Protein AF-A0A8T4J5U8-F1 (afdb_monomer_lite)

Sequence (85 aa):
PGAGRDLSPTEIARINRWATDGLVPHLTVLLDVAPETARERFTEAPDRLESEPAEFHARVRAGFLTLAAADPGRYLVVDAGQEPD

Organism: NCBI:txid299421

Secondary structure (DSSP, 8-state):
--------HHHHHHHHHHHTTT---S-EEEEE--HHHHHHH--S---TTTTS-HHHHHHHHHHHHHHHHH-TTTEEEEETTSPP-

InterPro domains:
  IPR027417 P-loop containing nucleoside triphosphate hydrolase [G3DSA:3.40.50.300] (1-85)
  IPR027417 P-loop containing nucleoside triphosphate hydrolase [SSF52540] (4-82)
  IPR039430 Thymidylate kinase-like domain [PF02223] (13-83)

pLDDT: mean 75.69, std 13.31, range [34.09, 91.38]

Structure (mmCIF, N/CA/C/O backbone):
data_AF-A0A8T4J5U8-F1
#
_entry.id   AF-A0A8T4J5U8-F1
#
loop_
_atom_site.group_PDB
_atom_site.id
_atom_site.type_symbol
_atom_site.label_atom_id
_atom_site.label_alt_id
_atom_site.label_comp_id
_atom_site.label_asym_id
_atom_site.label_entity_id
_atom_site.label_seq_id
_atom_site.pdbx_PDB_ins_code
_atom_site.Cartn_x
_atom_site.Cartn_y
_atom_site.Cartn_z
_atom_site.occupancy
_atom_site.B_iso_or_equiv
_atom_site.auth_seq_id
_atom_site.auth_comp_id
_atom_site.auth_asym_id
_atom_site.auth_atom_id
_atom_site.pdbx_PDB_model_num
ATOM 1 N N . PRO A 1 1 ? 7.216 -21.331 -11.345 1.00 36.06 1 PRO A N 1
ATOM 2 C CA . PRO A 1 1 ? 6.673 -20.428 -12.388 1.00 36.06 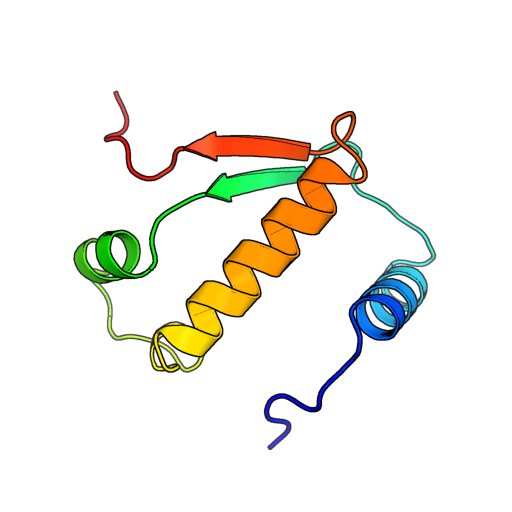1 PRO A CA 1
ATOM 3 C C . PRO A 1 1 ? 5.172 -20.170 -12.160 1.00 36.06 1 PRO A C 1
ATOM 5 O O . PRO A 1 1 ? 4.339 -20.980 -12.542 1.00 36.06 1 PRO A O 1
ATOM 8 N N . GLY A 1 2 ? 4.848 -19.074 -11.474 1.00 34.09 2 GLY A N 1
ATOM 9 C CA . GLY A 1 2 ? 3.477 -18.642 -11.185 1.00 34.09 2 GLY A CA 1
ATOM 10 C C . GLY A 1 2 ? 3.447 -17.121 -11.117 1.00 34.09 2 GLY A C 1
ATOM 11 O O . GLY A 1 2 ? 3.301 -16.548 -10.048 1.00 34.09 2 GLY A O 1
ATOM 12 N N . ALA A 1 3 ? 3.747 -16.486 -12.248 1.00 36.66 3 ALA A N 1
ATOM 13 C CA . ALA A 1 3 ? 3.691 -15.041 -12.403 1.00 36.66 3 ALA A CA 1
ATOM 14 C C . ALA A 1 3 ? 2.223 -14.597 -12.474 1.00 36.66 3 ALA A C 1
ATOM 16 O O . ALA A 1 3 ? 1.476 -15.133 -13.290 1.00 36.66 3 ALA A O 1
ATOM 17 N N . GLY A 1 4 ? 1.844 -13.656 -11.606 1.00 38.09 4 GLY A N 1
ATOM 18 C CA . GLY A 1 4 ? 0.839 -12.618 -11.852 1.00 38.09 4 GLY A CA 1
ATOM 19 C C . GLY A 1 4 ? -0.363 -12.979 -12.720 1.00 38.09 4 GLY A C 1
ATOM 20 O O . GLY A 1 4 ? -0.645 -12.259 -13.672 1.00 38.09 4 GLY A O 1
ATOM 21 N N . ARG A 1 5 ? -1.085 -14.066 -12.419 1.00 44.44 5 ARG A N 1
ATOM 22 C CA . ARG A 1 5 ? -2.436 -14.193 -12.974 1.00 44.44 5 ARG A CA 1
ATOM 23 C C . ARG A 1 5 ? -3.304 -13.141 -12.301 1.00 44.44 5 ARG A C 1
ATOM 25 O O . ARG A 1 5 ? -3.257 -13.046 -11.078 1.00 44.44 5 ARG A O 1
ATOM 32 N N . ASP A 1 6 ? -4.040 -12.393 -13.121 1.00 52.12 6 ASP A N 1
ATOM 33 C CA . ASP A 1 6 ? -5.107 -11.443 -12.788 1.00 52.12 6 ASP A CA 1
ATOM 34 C C . ASP A 1 6 ? -6.092 -12.028 -11.769 1.00 52.12 6 ASP A C 1
ATOM 36 O O . ASP A 1 6 ? -7.202 -12.437 -12.102 1.00 52.12 6 ASP A O 1
ATOM 40 N N . LEU A 1 7 ? -5.686 -12.118 -10.510 1.00 50.94 7 LEU A N 1
ATOM 41 C CA . LEU A 1 7 ? -6.610 -12.374 -9.430 1.00 50.94 7 LEU A CA 1
ATOM 42 C C . LEU A 1 7 ? -7.281 -11.040 -9.176 1.00 50.94 7 LEU A C 1
ATOM 44 O O . LEU A 1 7 ? -6.636 -10.070 -8.767 1.00 50.94 7 LEU A O 1
ATOM 48 N N . SER A 1 8 ? -8.578 -10.988 -9.454 1.00 59.19 8 SER A N 1
ATOM 49 C CA . SER A 1 8 ? -9.378 -9.829 -9.093 1.00 59.19 8 SER A CA 1
ATOM 50 C C . SER A 1 8 ? -9.176 -9.523 -7.599 1.00 59.19 8 SER A C 1
ATOM 52 O O . SER A 1 8 ? -8.965 -10.444 -6.800 1.00 59.19 8 SER A O 1
ATOM 54 N N . PRO A 1 9 ? -9.271 -8.254 -7.165 1.00 63.62 9 PRO A N 1
ATOM 55 C CA . PRO A 1 9 ? -9.175 -7.903 -5.745 1.00 63.62 9 PRO A CA 1
ATOM 56 C C . PRO A 1 9 ? -10.107 -8.750 -4.862 1.00 63.62 9 PRO A C 1
ATOM 58 O O . PRO A 1 9 ? -9.772 -9.102 -3.732 1.00 63.62 9 PRO A O 1
ATOM 61 N N . THR A 1 10 ? -11.255 -9.150 -5.412 1.00 60.41 10 THR A N 1
ATOM 62 C CA . THR A 1 10 ? -12.221 -10.061 -4.794 1.00 60.41 10 THR A CA 1
ATOM 63 C C . THR A 1 10 ? -11.678 -11.481 -4.611 1.00 60.41 10 THR A C 1
ATOM 65 O O . THR A 1 10 ? -11.894 -12.086 -3.562 1.00 60.41 10 THR A O 1
ATOM 68 N N . GLU A 1 11 ? -10.960 -12.030 -5.590 1.00 58.12 11 GLU A N 1
ATOM 69 C CA . GLU A 1 11 ? -10.316 -13.344 -5.477 1.00 58.12 11 GLU A CA 1
ATOM 70 C C . GLU A 1 11 ? -9.152 -13.323 -4.492 1.00 58.12 11 GLU A C 1
ATOM 72 O O . GLU A 1 11 ? -9.042 -14.240 -3.679 1.00 58.12 11 GLU A O 1
ATOM 77 N N . ILE A 1 12 ? -8.350 -12.256 -4.491 1.00 68.12 12 ILE A N 1
ATOM 78 C CA . ILE A 1 12 ? -7.283 -12.056 -3.501 1.00 68.12 12 ILE A CA 1
ATOM 79 C C . ILE A 1 12 ? -7.882 -12.006 -2.091 1.00 68.12 12 ILE A C 1
ATOM 81 O O . ILE A 1 12 ? -7.432 -12.725 -1.201 1.00 68.12 12 ILE A O 1
ATOM 85 N N . ALA A 1 13 ? -8.953 -11.234 -1.887 1.00 66.19 13 ALA A N 1
ATOM 86 C CA . ALA A 1 13 ? -9.640 -11.161 -0.600 1.00 66.19 13 ALA A CA 1
ATOM 87 C C . ALA A 1 13 ? -10.234 -12.514 -0.168 1.00 66.19 13 ALA A C 1
ATOM 89 O O . ALA A 1 13 ? -10.202 -12.856 1.017 1.00 66.19 13 ALA A O 1
ATOM 90 N N . ARG A 1 14 ? -10.760 -13.304 -1.113 1.00 61.41 14 ARG A N 1
ATOM 91 C CA . ARG A 1 14 ? -11.318 -14.636 -0.838 1.00 61.41 14 ARG A CA 1
ATOM 92 C C . ARG A 1 14 ? -10.235 -15.639 -0.446 1.00 61.41 14 ARG A C 1
ATOM 94 O O . ARG A 1 14 ? -10.428 -16.376 0.517 1.00 61.41 14 ARG A O 1
ATOM 101 N N . ILE A 1 15 ? -9.115 -15.653 -1.167 1.00 68.12 15 ILE A N 1
ATOM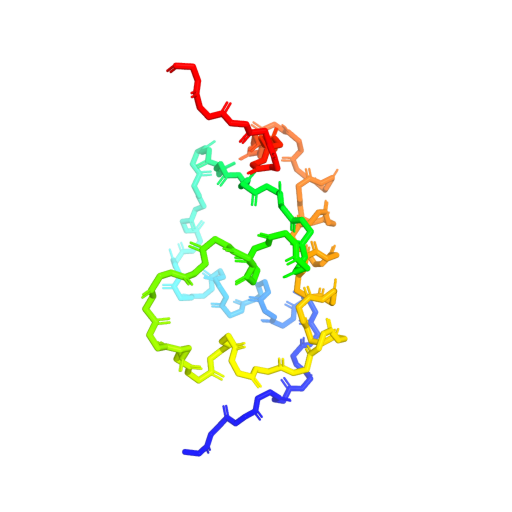 102 C CA . ILE A 1 15 ? -7.969 -16.522 -0.875 1.00 68.12 15 ILE A CA 1
ATOM 103 C C . ILE A 1 15 ? -7.356 -16.140 0.468 1.00 68.12 15 ILE A C 1
ATOM 105 O O . ILE A 1 15 ? -7.145 -17.025 1.288 1.00 68.12 15 ILE A O 1
ATOM 109 N N . ASN A 1 16 ? -7.155 -14.845 0.730 1.00 65.94 16 ASN A N 1
ATOM 110 C CA . ASN A 1 16 ? -6.645 -14.372 2.015 1.00 65.94 16 ASN A CA 1
ATOM 111 C C . ASN A 1 16 ? -7.549 -14.819 3.165 1.00 65.94 16 ASN A C 1
ATOM 113 O O . ASN A 1 16 ? -7.062 -15.412 4.116 1.00 65.94 16 ASN A O 1
ATOM 117 N N . ARG A 1 17 ? -8.870 -14.630 3.048 1.00 66.19 17 ARG A N 1
ATOM 118 C CA . ARG A 1 17 ? -9.827 -15.056 4.081 1.00 66.19 17 ARG A CA 1
ATOM 119 C C . ARG A 1 17 ? -9.811 -16.567 4.314 1.00 66.19 17 ARG A C 1
ATOM 121 O O . ARG A 1 17 ? -9.936 -16.996 5.452 1.00 66.19 17 ARG A O 1
ATOM 128 N N . TRP A 1 18 ? -9.689 -17.365 3.255 1.00 68.31 18 TRP A N 1
ATOM 129 C CA . TRP A 1 18 ? -9.585 -18.820 3.379 1.00 68.31 18 TRP A CA 1
ATOM 130 C C . TRP A 1 18 ? -8.256 -19.241 4.019 1.00 68.31 18 TRP A C 1
ATOM 132 O O . TRP A 1 18 ? -8.246 -20.074 4.917 1.00 68.31 18 TRP A O 1
ATOM 142 N N . ALA A 1 19 ? -7.147 -18.628 3.602 1.00 69.88 19 ALA A N 1
ATOM 143 C CA . ALA A 1 19 ? -5.811 -18.933 4.103 1.00 69.88 19 ALA A CA 1
ATOM 144 C C . ALA A 1 19 ? -5.611 -18.516 5.568 1.00 69.88 19 ALA A C 1
ATOM 146 O O . ALA A 1 19 ? -4.835 -19.152 6.276 1.00 69.88 19 ALA A O 1
ATOM 147 N N . THR A 1 20 ? -6.302 -17.469 6.028 1.00 75.62 20 THR A N 1
ATOM 148 C CA . THR A 1 20 ? -6.224 -16.992 7.415 1.00 75.62 20 THR A CA 1
ATOM 149 C C . THR A 1 20 ? -7.327 -17.545 8.319 1.00 75.62 20 THR A C 1
ATOM 151 O O . THR A 1 20 ? -7.422 -17.113 9.462 1.00 75.62 20 THR A O 1
ATOM 154 N N . ASP A 1 21 ? -8.177 -18.460 7.835 1.00 72.56 21 ASP A N 1
ATOM 155 C CA . ASP A 1 21 ? -9.388 -18.920 8.542 1.00 72.56 21 ASP A CA 1
ATOM 156 C C . ASP A 1 21 ? -10.262 -17.751 9.049 1.00 72.56 21 ASP A C 1
ATOM 158 O O . ASP A 1 21 ? -10.800 -17.733 10.154 1.00 72.56 21 ASP A O 1
ATOM 162 N N . GLY A 1 22 ? -10.341 -16.688 8.246 1.00 70.50 22 GLY A N 1
ATOM 163 C CA . GLY A 1 22 ? -11.064 -15.469 8.592 1.00 70.50 22 GLY A CA 1
ATOM 164 C C . GLY A 1 22 ? -10.376 -14.572 9.623 1.00 70.50 22 GLY A C 1
ATOM 165 O O . GLY A 1 22 ? -10.942 -13.527 9.948 1.00 70.50 22 GLY A O 1
ATOM 166 N N . LEU A 1 23 ? -9.169 -14.906 10.096 1.00 72.50 23 LEU A N 1
ATOM 167 C CA . LEU A 1 23 ? -8.378 -14.005 10.928 1.00 72.50 23 LEU A CA 1
ATOM 168 C C . LEU A 1 23 ? -8.011 -12.764 10.126 1.00 72.50 23 LEU A C 1
ATOM 170 O O . LEU A 1 23 ? -7.466 -12.829 9.019 1.00 72.50 23 LEU A O 1
ATOM 174 N N . VAL A 1 24 ? -8.321 -11.620 10.718 1.00 76.00 24 VAL A N 1
ATOM 175 C CA . VAL A 1 24 ? -8.044 -10.309 10.157 1.00 76.00 24 VAL A CA 1
ATOM 176 C C . VAL A 1 24 ? -7.224 -9.512 11.177 1.00 76.00 24 VAL A C 1
ATOM 178 O O . VAL A 1 24 ? -7.535 -9.563 12.368 1.00 76.00 24 VAL A O 1
ATOM 181 N N . PRO A 1 25 ? -6.163 -8.794 10.762 1.00 79.00 25 PRO A N 1
ATOM 182 C CA . PRO A 1 25 ? -5.354 -8.015 11.696 1.00 79.00 25 PRO A CA 1
ATOM 183 C C . PRO A 1 25 ? -6.196 -6.969 12.429 1.00 79.00 25 PRO A C 1
ATOM 185 O O . PRO A 1 25 ? -7.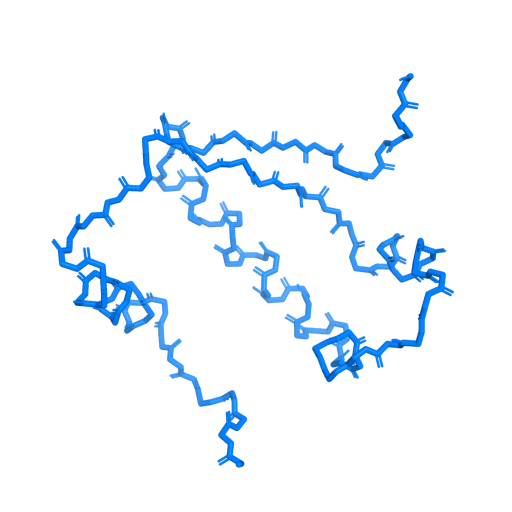013 -6.294 11.801 1.00 79.00 25 PRO A O 1
ATOM 188 N N . HIS A 1 26 ? -5.963 -6.779 13.727 1.00 81.06 26 HIS A N 1
ATOM 189 C CA . HIS A 1 26 ? -6.579 -5.673 14.470 1.00 81.06 26 HIS A CA 1
ATOM 190 C C . HIS A 1 26 ? -6.133 -4.307 13.924 1.00 81.06 26 HIS A C 1
ATOM 192 O O . HIS A 1 26 ? -6.921 -3.368 13.913 1.00 81.06 26 HIS A O 1
ATOM 198 N N . LEU A 1 27 ? -4.894 -4.224 13.427 1.00 86.88 27 LEU A N 1
ATOM 199 C CA . LEU A 1 27 ? -4.318 -3.046 12.789 1.00 86.88 27 LEU A CA 1
ATOM 200 C C . LEU A 1 27 ? -3.340 -3.474 11.687 1.00 86.88 27 LEU A C 1
ATOM 202 O O . LEU A 1 27 ? -2.550 -4.397 11.883 1.00 86.88 27 LEU A O 1
ATOM 206 N N . THR A 1 28 ? -3.384 -2.783 10.552 1.00 89.00 28 THR A N 1
ATOM 207 C CA . THR A 1 28 ? -2.425 -2.889 9.448 1.00 89.00 28 THR A CA 1
ATOM 208 C C . THR A 1 28 ? -1.732 -1.543 9.281 1.00 89.00 28 THR A C 1
ATOM 210 O O . THR A 1 28 ? -2.396 -0.542 9.021 1.00 89.00 28 THR A O 1
ATOM 213 N N . VAL A 1 29 ? -0.408 -1.506 9.429 1.00 89.19 29 VAL A N 1
ATOM 214 C CA . VAL A 1 29 ? 0.386 -0.301 9.158 1.00 89.19 29 VAL A CA 1
ATOM 215 C C . VAL A 1 29 ? 0.853 -0.357 7.708 1.00 89.19 29 VAL A C 1
ATOM 217 O O . VAL A 1 29 ? 1.624 -1.241 7.339 1.00 89.19 29 VAL A O 1
ATOM 220 N N . LEU A 1 30 ? 0.348 0.555 6.880 1.00 89.25 30 LEU A N 1
ATOM 221 C CA . LEU A 1 30 ? 0.729 0.698 5.481 1.00 89.25 30 LEU A CA 1
ATOM 222 C C . LEU A 1 30 ? 1.768 1.813 5.362 1.00 89.25 30 LEU A C 1
ATOM 224 O O . LEU A 1 30 ? 1.435 2.982 5.527 1.00 89.25 30 LEU A O 1
ATOM 228 N N . LEU A 1 31 ? 3.008 1.442 5.057 1.00 89.19 31 LEU A N 1
ATOM 229 C CA . LEU A 1 31 ? 4.076 2.381 4.727 1.00 89.19 31 LEU A CA 1
ATOM 230 C C . LEU A 1 31 ? 3.939 2.774 3.250 1.00 89.19 31 LEU A C 1
ATOM 232 O O . LEU A 1 31 ? 4.290 1.992 2.367 1.00 89.19 31 LEU A O 1
ATOM 236 N N . ASP A 1 32 ? 3.371 3.946 2.979 1.00 89.62 32 ASP A N 1
ATOM 237 C CA . ASP A 1 32 ? 3.183 4.446 1.618 1.00 89.62 32 ASP A CA 1
ATOM 238 C C . ASP A 1 32 ? 4.433 5.191 1.147 1.00 89.62 32 ASP A C 1
ATOM 240 O O . ASP A 1 32 ? 4.869 6.154 1.771 1.00 89.62 32 ASP A O 1
ATOM 244 N N . VAL A 1 33 ? 5.013 4.750 0.033 1.00 86.50 33 VAL A N 1
ATOM 245 C CA . VAL A 1 33 ? 6.169 5.393 -0.597 1.00 86.50 33 VAL A CA 1
ATOM 246 C C . VAL A 1 33 ? 6.032 5.310 -2.114 1.00 86.50 33 VAL A C 1
ATOM 248 O O . VAL A 1 33 ? 5.530 4.323 -2.662 1.00 86.50 33 VAL A O 1
ATOM 251 N N . ALA A 1 34 ? 6.461 6.361 -2.813 1.00 82.19 34 ALA A N 1
ATOM 252 C CA . ALA A 1 34 ? 6.511 6.342 -4.268 1.00 82.19 34 ALA A CA 1
ATOM 253 C C . ALA A 1 34 ? 7.530 5.284 -4.751 1.00 82.19 34 ALA A C 1
ATOM 255 O O . ALA A 1 34 ? 8.621 5.202 -4.179 1.00 82.19 34 ALA A O 1
ATOM 256 N N . PRO A 1 35 ? 7.220 4.482 -5.790 1.00 77.19 35 PRO A N 1
ATOM 257 C CA . PRO A 1 35 ? 8.137 3.464 -6.315 1.00 77.19 35 PRO A CA 1
ATOM 258 C C . PRO A 1 35 ? 9.524 4.010 -6.681 1.00 77.19 35 PRO A C 1
ATOM 260 O O . PRO A 1 35 ? 10.530 3.323 -6.517 1.00 77.19 35 PRO A O 1
ATOM 263 N N . GLU A 1 36 ? 9.574 5.249 -7.162 1.00 78.00 36 GLU A N 1
ATOM 264 C CA . GLU A 1 36 ? 10.794 5.967 -7.519 1.00 78.00 36 GLU A CA 1
ATOM 265 C C . GLU A 1 36 ? 11.652 6.231 -6.274 1.00 78.00 36 GLU A C 1
ATOM 267 O O . GLU A 1 36 ? 12.820 5.851 -6.237 1.00 78.00 36 GLU A O 1
ATOM 272 N N . THR A 1 37 ? 11.048 6.776 -5.214 1.00 79.19 37 THR A N 1
ATOM 273 C CA . THR A 1 37 ? 11.715 7.027 -3.925 1.00 79.19 37 THR A CA 1
ATOM 274 C C . THR A 1 37 ? 12.140 5.730 -3.237 1.00 79.19 37 THR A C 1
ATOM 276 O O . THR A 1 37 ? 13.207 5.670 -2.631 1.00 79.19 37 THR A O 1
ATOM 279 N N . ALA A 1 38 ? 11.336 4.669 -3.338 1.00 76.12 38 ALA A N 1
ATOM 280 C CA . ALA A 1 38 ? 11.694 3.363 -2.795 1.00 76.12 38 ALA A CA 1
ATOM 281 C C . ALA A 1 38 ? 12.960 2.813 -3.469 1.00 76.12 38 ALA A C 1
ATOM 283 O O . ALA A 1 38 ? 13.863 2.351 -2.775 1.00 76.12 38 ALA A O 1
ATOM 284 N N . ARG A 1 39 ? 13.061 2.933 -4.804 1.00 73.50 39 ARG A N 1
ATOM 285 C CA . ARG A 1 39 ? 14.234 2.508 -5.588 1.00 73.50 39 ARG A CA 1
ATOM 286 C C . ARG A 1 39 ? 15.531 3.180 -5.153 1.00 73.50 39 ARG A C 1
ATOM 288 O O . ARG A 1 39 ? 16.553 2.507 -5.090 1.00 73.50 39 ARG A O 1
ATOM 295 N N . GLU A 1 40 ? 15.488 4.465 -4.822 1.00 78.88 40 GLU A N 1
ATOM 296 C CA . GLU A 1 40 ? 16.664 5.211 -4.352 1.00 78.88 40 GLU A CA 1
ATOM 297 C C . GLU A 1 40 ? 17.163 4.745 -2.976 1.00 78.88 40 GLU A C 1
ATOM 299 O O . GLU A 1 40 ? 18.338 4.918 -2.656 1.00 78.88 40 GLU A O 1
ATOM 304 N N . ARG A 1 41 ? 16.291 4.132 -2.165 1.00 76.06 41 ARG A N 1
ATOM 305 C CA . ARG A 1 41 ? 16.616 3.663 -0.810 1.00 76.06 41 ARG A CA 1
ATOM 306 C C . ARG A 1 41 ? 17.096 2.212 -0.746 1.00 76.06 41 ARG A C 1
ATOM 308 O O . ARG A 1 41 ? 17.585 1.798 0.304 1.00 76.06 41 ARG A O 1
ATOM 315 N N . PHE A 1 42 ? 16.982 1.438 -1.827 1.00 71.44 42 PHE A N 1
ATOM 316 C CA . PHE A 1 42 ? 17.508 0.072 -1.854 1.00 71.44 42 PHE A CA 1
ATOM 317 C C . PHE A 1 42 ? 19.037 0.092 -1.901 1.00 71.44 42 PHE A C 1
ATOM 319 O O . PHE A 1 42 ? 19.651 0.499 -2.885 1.00 71.44 42 PHE A O 1
ATOM 326 N N . THR A 1 43 ? 19.659 -0.379 -0.825 1.00 67.50 43 THR A N 1
ATOM 327 C CA . THR A 1 43 ? 21.112 -0.570 -0.724 1.00 67.50 43 THR A CA 1
ATOM 328 C C . THR A 1 43 ? 21.555 -1.971 -1.155 1.00 67.50 43 THR A C 1
ATOM 330 O O . THR A 1 43 ? 22.751 -2.217 -1.315 1.00 67.50 43 THR A O 1
ATOM 333 N N . GLU A 1 44 ? 20.604 -2.883 -1.369 1.00 72.50 44 GLU A N 1
ATOM 334 C CA . GLU A 1 44 ? 20.829 -4.280 -1.739 1.00 72.50 44 GLU A CA 1
ATOM 335 C C . GLU A 1 44 ? 20.383 -4.577 -3.179 1.00 72.50 44 GLU A C 1
ATOM 337 O O . GLU A 1 44 ? 19.657 -3.804 -3.807 1.00 72.50 44 GLU A O 1
ATOM 342 N N . ALA A 1 45 ? 20.846 -5.708 -3.722 1.00 74.50 45 ALA A N 1
ATOM 343 C CA . ALA A 1 45 ? 20.463 -6.142 -5.061 1.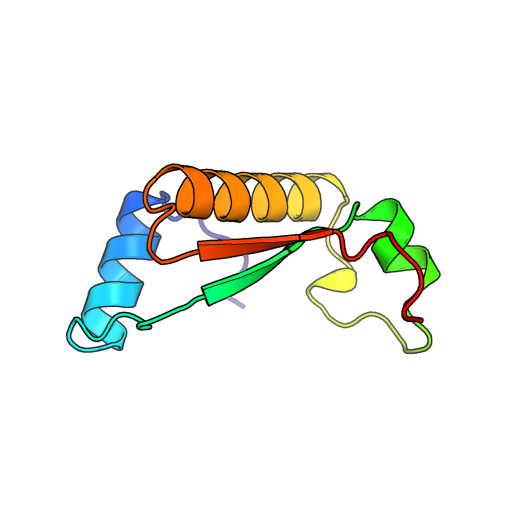00 74.50 45 ALA A CA 1
ATOM 344 C C . ALA A 1 45 ? 18.944 -6.398 -5.121 1.00 74.50 45 ALA A C 1
ATOM 346 O O . ALA A 1 45 ? 18.428 -7.105 -4.254 1.00 74.50 45 ALA A O 1
ATOM 347 N N . PRO A 1 46 ? 18.236 -5.870 -6.138 1.00 73.06 46 PRO A N 1
ATOM 348 C CA . PRO A 1 46 ? 16.794 -6.022 -6.235 1.00 73.06 46 PRO A CA 1
ATOM 349 C C . PRO A 1 46 ? 16.438 -7.501 -6.381 1.00 73.06 46 PRO A C 1
ATOM 351 O O . PRO A 1 46 ? 16.976 -8.213 -7.235 1.00 73.06 46 PRO A O 1
ATOM 354 N N . ASP A 1 47 ? 15.521 -7.961 -5.539 1.00 78.06 47 ASP A N 1
ATOM 355 C CA . ASP A 1 47 ? 14.924 -9.276 -5.670 1.00 78.06 47 ASP A CA 1
ATOM 356 C C . ASP A 1 47 ? 13.949 -9.325 -6.870 1.00 78.06 47 ASP A C 1
ATOM 358 O O . ASP A 1 47 ? 13.861 -8.415 -7.706 1.00 78.06 47 ASP A O 1
ATOM 362 N N . ARG A 1 48 ? 13.230 -10.442 -7.003 1.00 77.06 48 ARG A N 1
ATOM 363 C CA . ARG A 1 48 ? 12.299 -10.657 -8.113 1.00 77.06 48 ARG A CA 1
ATOM 364 C C . ARG A 1 48 ? 11.184 -9.605 -8.177 1.00 77.06 48 ARG A C 1
ATOM 366 O O . ARG A 1 48 ? 10.781 -9.272 -9.286 1.00 77.06 48 ARG A O 1
ATOM 373 N N . LEU A 1 49 ? 10.654 -9.157 -7.042 1.00 73.50 49 LEU A N 1
ATOM 374 C CA . LEU A 1 49 ? 9.547 -8.207 -6.979 1.00 73.50 49 LEU A CA 1
ATOM 375 C C . LEU A 1 49 ? 10.034 -6.785 -7.267 1.00 73.50 49 LEU A C 1
ATOM 377 O O . LEU A 1 49 ? 9.380 -6.075 -8.023 1.00 73.50 49 LEU A O 1
ATOM 381 N N . GLU A 1 50 ? 11.201 -6.388 -6.764 1.00 75.19 50 GLU A N 1
ATOM 382 C CA . GLU A 1 50 ? 11.744 -5.032 -6.963 1.00 75.19 50 GLU A CA 1
ATOM 383 C C . GLU A 1 50 ? 12.308 -4.840 -8.383 1.00 75.19 50 GLU A C 1
ATOM 385 O O . GLU A 1 50 ? 12.484 -3.713 -8.865 1.00 75.19 50 GLU A O 1
ATOM 390 N N . SER A 1 51 ? 12.536 -5.952 -9.085 1.00 79.75 51 SER A N 1
ATOM 391 C CA . SER A 1 51 ? 12.869 -5.995 -10.510 1.00 79.75 51 SER A CA 1
ATOM 392 C C . SER A 1 51 ? 11.649 -5.833 -11.431 1.00 79.75 51 SER A C 1
ATOM 394 O O . SER A 1 51 ? 11.820 -5.736 -12.648 1.00 79.75 51 SER A O 1
ATOM 396 N N . GLU A 1 52 ? 10.424 -5.803 -10.895 1.00 84.69 52 GLU A N 1
ATOM 397 C CA . GLU A 1 52 ? 9.217 -5.624 -11.705 1.00 84.69 52 GLU A CA 1
ATOM 398 C C . GLU A 1 52 ? 9.102 -4.182 -12.272 1.00 84.69 52 GLU A C 1
ATOM 400 O O . GLU A 1 52 ? 9.710 -3.220 -11.771 1.00 84.69 52 GLU A O 1
ATOM 405 N N . PRO A 1 53 ? 8.326 -3.986 -13.358 1.00 82.06 53 PRO A N 1
ATOM 406 C CA . PRO A 1 53 ? 8.136 -2.669 -13.965 1.00 82.06 53 PRO A CA 1
ATOM 407 C C . PRO A 1 53 ? 7.465 -1.662 -13.020 1.00 82.06 53 PRO A C 1
ATOM 409 O O . PRO A 1 53 ? 6.647 -2.027 -12.179 1.00 82.06 53 PRO A O 1
ATOM 412 N N . ALA A 1 54 ? 7.722 -0.363 -13.210 1.00 81.12 54 ALA A N 1
ATOM 413 C CA . ALA A 1 54 ? 7.109 0.703 -12.401 1.00 81.12 54 ALA A CA 1
ATOM 414 C C . ALA A 1 54 ? 5.567 0.627 -12.363 1.00 81.12 54 ALA A C 1
ATOM 416 O O . ALA A 1 54 ? 4.958 0.825 -11.314 1.00 81.12 54 ALA A O 1
ATOM 417 N N . GLU A 1 55 ? 4.932 0.247 -13.476 1.00 80.94 55 GLU A N 1
ATOM 418 C CA . GLU A 1 55 ? 3.480 0.045 -13.557 1.00 80.94 55 GLU A CA 1
ATOM 419 C C . GLU A 1 55 ? 2.971 -1.057 -12.615 1.00 80.94 55 GLU A C 1
ATOM 421 O O . GLU A 1 55 ? 1.873 -0.952 -12.067 1.00 80.94 55 GLU A O 1
ATOM 426 N N . PHE A 1 56 ? 3.761 -2.113 -12.392 1.00 82.12 56 PHE A N 1
ATOM 427 C CA . PHE A 1 56 ? 3.424 -3.153 -11.424 1.00 82.12 56 PHE A CA 1
ATOM 428 C C . PHE A 1 56 ? 3.390 -2.570 -10.010 1.00 82.12 56 PHE A C 1
ATOM 430 O O . PHE A 1 56 ? 2.373 -2.697 -9.327 1.00 82.12 56 PHE A O 1
ATOM 437 N N . HIS A 1 57 ? 4.442 -1.853 -9.610 1.00 81.88 57 HIS A N 1
ATOM 438 C CA . HIS A 1 57 ? 4.513 -1.211 -8.297 1.00 81.88 57 HIS A CA 1
ATOM 439 C C . HIS A 1 57 ? 3.407 -0.166 -8.095 1.00 81.88 57 HIS A C 1
ATOM 441 O O . HIS A 1 57 ? 2.797 -0.118 -7.028 1.00 81.88 57 HIS A O 1
ATOM 447 N N . ALA A 1 58 ? 3.077 0.614 -9.130 1.00 82.31 58 ALA A N 1
ATOM 448 C CA . ALA A 1 58 ? 1.976 1.573 -9.086 1.00 82.31 58 ALA A CA 1
ATOM 449 C C . ALA A 1 58 ? 0.616 0.888 -8.853 1.00 82.31 58 ALA A C 1
ATOM 451 O O . ALA A 1 58 ? -0.168 1.341 -8.017 1.00 82.31 58 ALA A O 1
ATOM 452 N N . ARG A 1 59 ? 0.345 -0.238 -9.534 1.00 82.88 59 ARG A N 1
ATOM 453 C CA . ARG A 1 59 ? -0.878 -1.033 -9.310 1.00 82.88 59 ARG A CA 1
ATOM 454 C C . ARG A 1 59 ? -0.931 -1.627 -7.906 1.00 82.88 59 ARG A C 1
ATOM 456 O O . ARG A 1 59 ? -1.987 -1.593 -7.278 1.00 82.88 59 ARG A O 1
ATOM 463 N N . VAL A 1 60 ? 0.193 -2.140 -7.405 1.00 83.94 60 VAL A N 1
ATOM 464 C CA . VAL A 1 60 ? 0.295 -2.687 -6.043 1.00 83.94 60 VAL A CA 1
ATOM 465 C C . VAL A 1 60 ? -0.010 -1.603 -5.006 1.00 83.94 60 VAL A C 1
ATOM 467 O O . VAL A 1 60 ? -0.881 -1.803 -4.158 1.00 83.94 60 VAL A O 1
ATOM 470 N N . ARG A 1 61 ? 0.625 -0.428 -5.120 1.00 86.19 61 ARG A N 1
ATOM 471 C CA . ARG A 1 61 ? 0.368 0.734 -4.255 1.00 86.19 61 ARG A CA 1
ATOM 472 C C . ARG A 1 61 ? -1.110 1.129 -4.265 1.00 86.19 61 ARG A C 1
ATOM 474 O O . ARG A 1 61 ? -1.727 1.239 -3.207 1.00 86.19 61 ARG A O 1
ATOM 481 N N . ALA A 1 62 ? -1.705 1.278 -5.450 1.00 85.88 62 ALA A N 1
ATOM 482 C CA . ALA A 1 62 ? -3.119 1.629 -5.590 1.00 85.88 62 ALA A CA 1
ATOM 483 C C . ALA A 1 62 ? -4.055 0.591 -4.941 1.00 85.88 62 ALA A C 1
ATOM 485 O O . ALA A 1 62 ? -5.053 0.959 -4.315 1.00 85.88 62 ALA A O 1
ATOM 486 N N . GLY A 1 63 ? -3.722 -0.700 -5.043 1.00 85.31 63 GLY A N 1
ATOM 487 C CA . GLY A 1 63 ? -4.456 -1.779 -4.383 1.00 85.31 63 GLY A CA 1
ATOM 488 C C . GLY A 1 63 ? -4.456 -1.644 -2.859 1.00 85.31 63 GLY A C 1
ATOM 489 O O . GLY A 1 63 ? -5.518 -1.697 -2.239 1.00 85.31 63 GLY A O 1
ATOM 490 N N . PHE A 1 64 ? -3.292 -1.397 -2.253 1.00 85.75 64 PHE A N 1
ATOM 491 C CA . PHE A 1 64 ? -3.188 -1.194 -0.805 1.00 85.75 64 PHE A CA 1
ATOM 492 C C . PHE A 1 64 ? -3.918 0.059 -0.322 1.00 85.75 64 PHE A C 1
ATOM 494 O O . PHE A 1 64 ? -4.638 -0.007 0.673 1.00 85.75 64 PHE A O 1
ATOM 501 N N . LEU A 1 65 ? -3.801 1.175 -1.045 1.00 86.69 65 LEU A N 1
ATOM 502 C CA . LEU A 1 65 ? -4.526 2.405 -0.714 1.00 86.69 65 LEU A CA 1
ATOM 503 C C . LEU A 1 65 ? -6.046 2.217 -0.812 1.00 86.69 65 LEU A C 1
ATOM 505 O O . LEU A 1 65 ? -6.783 2.724 0.030 1.00 86.69 65 LEU A O 1
ATOM 509 N N . THR A 1 66 ? -6.522 1.432 -1.783 1.00 87.81 66 THR A N 1
ATOM 510 C CA . THR A 1 66 ? -7.947 1.083 -1.901 1.00 87.81 66 THR A CA 1
ATOM 511 C C . THR A 1 66 ? -8.426 0.268 -0.698 1.00 87.81 66 THR A C 1
ATOM 513 O O . THR A 1 66 ? -9.505 0.533 -0.170 1.00 87.81 66 THR A O 1
ATOM 516 N N . LEU A 1 67 ? -7.628 -0.698 -0.228 1.00 84.62 67 LEU A N 1
ATOM 517 C CA . LEU A 1 67 ? -7.946 -1.477 0.975 1.00 84.62 67 LEU A CA 1
ATOM 518 C C . LEU A 1 67 ? -7.970 -0.599 2.231 1.00 84.62 67 LEU A C 1
ATOM 520 O O . LEU A 1 67 ? -8.898 -0.708 3.029 1.00 84.62 67 LEU A O 1
ATOM 524 N N . ALA A 1 68 ? -6.995 0.302 2.372 1.00 86.44 68 ALA A N 1
ATOM 525 C CA . ALA A 1 68 ? -6.939 1.240 3.487 1.00 86.44 68 ALA A CA 1
ATOM 526 C C . ALA A 1 68 ? -8.138 2.199 3.498 1.00 86.44 68 ALA A C 1
ATOM 528 O O . ALA A 1 68 ? -8.728 2.438 4.549 1.00 86.44 68 ALA A O 1
ATOM 529 N N . ALA A 1 69 ? -8.550 2.689 2.326 1.00 86.81 69 ALA A N 1
ATOM 530 C CA . ALA A 1 69 ? -9.736 3.529 2.184 1.00 86.81 69 ALA A CA 1
ATOM 531 C C . ALA A 1 69 ? -11.046 2.774 2.474 1.00 86.81 69 ALA A C 1
ATOM 533 O O . ALA A 1 69 ? -12.009 3.378 2.944 1.00 86.81 69 ALA A O 1
ATOM 534 N N . ALA A 1 70 ? -11.095 1.466 2.205 1.00 86.88 70 ALA A N 1
ATOM 535 C CA . ALA A 1 70 ? -12.269 0.636 2.463 1.00 86.88 70 ALA A CA 1
ATOM 536 C C . ALA A 1 70 ? -12.455 0.276 3.951 1.00 86.88 70 ALA A C 1
ATOM 538 O O . ALA A 1 70 ? -13.578 -0.015 4.359 1.00 86.88 70 ALA A O 1
ATOM 539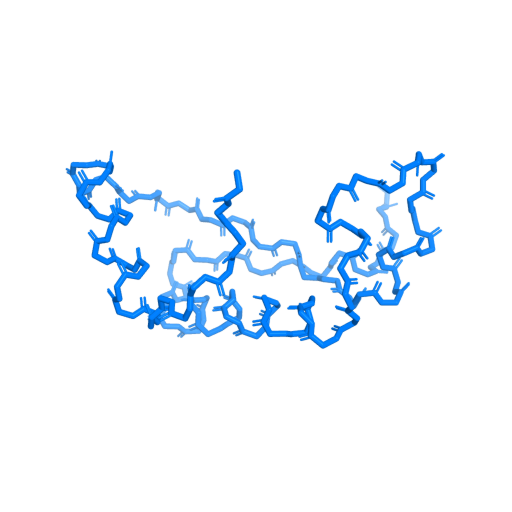 N N . ASP A 1 71 ? -11.387 0.294 4.758 1.00 86.12 71 ASP A N 1
ATOM 540 C CA . ASP A 1 71 ? -11.422 -0.041 6.191 1.00 86.12 71 ASP A CA 1
ATOM 541 C C . ASP A 1 71 ? -10.494 0.879 7.021 1.00 86.12 71 ASP A C 1
ATOM 543 O O . ASP A 1 71 ? -9.505 0.428 7.609 1.00 86.12 71 ASP A O 1
ATOM 547 N N . PRO A 1 72 ? -10.785 2.191 7.103 1.00 86.12 72 PRO A N 1
ATOM 548 C CA . PRO A 1 72 ? -9.900 3.166 7.749 1.00 86.12 72 PRO A CA 1
ATOM 549 C C . PRO A 1 72 ? -9.749 2.946 9.262 1.00 86.12 72 PRO A C 1
ATOM 551 O O . PRO A 1 72 ? -8.807 3.445 9.866 1.00 86.12 72 PRO A O 1
ATOM 554 N N . GLY A 1 73 ? -10.652 2.186 9.894 1.00 88.12 73 GLY A N 1
ATOM 555 C CA . GLY A 1 73 ? -10.534 1.812 11.306 1.00 88.12 73 GLY A CA 1
ATOM 556 C C . GLY A 1 73 ? -9.466 0.748 11.572 1.00 88.12 73 GLY A C 1
ATOM 557 O O . GLY A 1 73 ? -9.056 0.571 12.717 1.00 88.12 73 GLY A O 1
ATOM 558 N N . ARG A 1 74 ? -9.012 0.039 10.530 1.00 87.56 74 ARG A N 1
ATOM 559 C CA . ARG A 1 74 ? -8.032 -1.053 10.629 1.00 87.56 74 ARG A CA 1
ATOM 560 C C . ARG A 1 74 ? -6.742 -0.794 9.863 1.00 87.56 74 ARG A C 1
ATOM 562 O O . ARG A 1 74 ? -5.823 -1.606 9.963 1.00 87.56 74 ARG A O 1
ATOM 569 N N . TYR A 1 75 ? -6.650 0.316 9.138 1.00 91.19 75 TYR A N 1
ATOM 570 C CA . TYR A 1 75 ? -5.450 0.719 8.416 1.00 91.19 75 TYR A CA 1
ATOM 571 C C . TYR A 1 75 ? -4.908 2.042 8.946 1.00 91.19 75 TYR A C 1
ATOM 573 O O . TYR A 1 75 ? -5.607 3.050 8.971 1.00 91.19 75 TYR A O 1
ATOM 581 N N . LEU A 1 76 ? -3.629 2.041 9.311 1.00 91.25 76 LEU A N 1
ATOM 582 C CA . LEU A 1 76 ? -2.850 3.247 9.554 1.00 91.25 76 LEU A CA 1
ATOM 583 C C . LEU A 1 76 ? -1.910 3.443 8.368 1.00 91.25 76 LEU A C 1
ATOM 585 O O . LEU A 1 76 ? -0.983 2.657 8.189 1.00 91.25 76 LEU A O 1
ATOM 589 N N . VAL A 1 77 ? -2.154 4.472 7.561 1.00 91.00 77 VAL A N 1
ATOM 590 C CA . VAL A 1 77 ? -1.263 4.839 6.455 1.00 91.00 77 VAL A CA 1
ATOM 591 C C . VAL A 1 77 ? -0.212 5.812 6.977 1.00 91.00 77 VAL A C 1
ATOM 593 O O . VAL A 1 77 ? -0.558 6.839 7.558 1.00 91.00 77 VAL A O 1
ATOM 596 N N . VAL A 1 78 ? 1.058 5.478 6.784 1.00 91.38 78 VAL A N 1
ATOM 597 C CA . VAL A 1 78 ? 2.216 6.290 7.169 1.00 91.38 78 VAL A CA 1
ATOM 598 C C . VAL A 1 78 ? 2.954 6.682 5.899 1.00 91.38 78 VAL A C 1
ATOM 600 O O . VAL A 1 78 ? 3.260 5.813 5.085 1.00 91.38 78 VAL A O 1
ATOM 603 N N . ASP A 1 79 ? 3.251 7.970 5.738 1.00 87.56 79 ASP A N 1
ATOM 604 C CA . ASP A 1 79 ? 4.110 8.445 4.654 1.00 87.56 79 ASP A CA 1
ATOM 605 C C . ASP A 1 79 ? 5.555 8.016 4.930 1.00 87.56 79 ASP A C 1
ATOM 607 O O . ASP A 1 79 ? 6.244 8.561 5.791 1.00 87.56 79 ASP A O 1
ATOM 611 N N . ALA A 1 80 ? 6.001 6.997 4.206 1.00 86.00 80 ALA A N 1
ATOM 612 C CA . ALA A 1 80 ? 7.349 6.470 4.297 1.00 86.00 80 ALA A CA 1
ATOM 613 C C . ALA A 1 80 ? 8.321 7.176 3.339 1.00 86.00 80 ALA A C 1
ATOM 615 O O . ALA A 1 80 ? 9.486 6.792 3.285 1.00 86.00 80 ALA A O 1
ATOM 616 N N . GLY A 1 81 ? 7.894 8.205 2.601 1.00 80.81 81 GLY A N 1
ATOM 617 C CA . GLY A 1 81 ? 8.773 9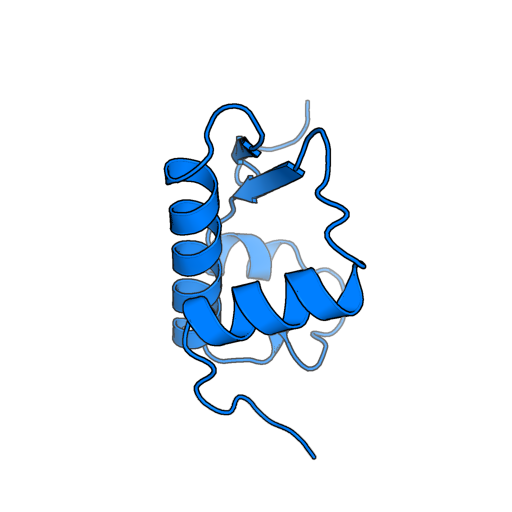.078 1.820 1.00 80.81 81 GLY A CA 1
ATOM 618 C C . GLY A 1 81 ? 9.569 10.070 2.674 1.00 80.81 81 GLY A C 1
ATOM 619 O O . GLY A 1 81 ? 10.571 10.612 2.209 1.00 80.81 81 GLY A O 1
ATOM 620 N N . GLN A 1 82 ? 9.174 10.277 3.930 1.00 80.31 82 GLN A N 1
ATOM 621 C CA . GLN A 1 82 ? 9.880 11.152 4.865 1.00 80.31 82 GLN A CA 1
ATOM 622 C C . GLN A 1 82 ? 11.141 10.469 5.429 1.00 80.31 82 GLN A C 1
ATOM 624 O O . GLN A 1 82 ? 11.274 9.241 5.368 1.00 80.31 82 GLN A O 1
ATOM 629 N N . GLU A 1 83 ? 12.106 11.255 5.910 1.00 74.12 83 GLU A N 1
ATOM 630 C CA . GLU A 1 83 ? 13.228 10.725 6.695 1.00 74.12 83 GLU A CA 1
ATOM 631 C C . GLU A 1 83 ? 12.746 10.403 8.120 1.00 74.12 83 GLU A C 1
ATOM 633 O O . GLU A 1 83 ? 11.903 11.131 8.649 1.00 74.12 83 GLU A O 1
ATOM 638 N N . PRO A 1 84 ? 13.225 9.307 8.733 1.00 68.81 84 PRO A N 1
ATOM 639 C CA . PRO A 1 84 ? 12.978 9.054 10.146 1.00 68.81 84 PRO A CA 1
ATOM 640 C C . PRO A 1 84 ? 13.727 10.092 10.998 1.00 68.81 84 PRO A C 1
ATOM 642 O O . PRO A 1 84 ? 14.915 10.315 10.765 1.00 68.81 84 PRO A O 1
ATOM 645 N N . ASP A 1 85 ? 13.034 10.703 11.964 1.00 60.88 85 ASP A N 1
ATOM 646 C CA . ASP A 1 85 ? 13.638 11.547 13.014 1.00 60.88 85 ASP A CA 1
ATOM 647 C C . ASP A 1 85 ? 14.534 10.737 13.972 1.00 60.88 85 ASP A C 1
ATOM 649 O O . ASP A 1 85 ? 14.163 9.585 14.319 1.00 60.88 85 ASP A O 1
#

Foldseek 3Di:
DDPDDPQDLVNVVVVVCVVCVNDDAQADEAADDQLVLVVVPDPDDDDPQNPDDSVSVVVVNVSVVVVCVVCVSHYDYDHNSDDDD

Radius of gyration: 14.68 Å; chains: 1; bounding box: 33×32×28 Å